Protein AF-A0A6A4ST05-F1 (afdb_monomer_lite)

Sequence (110 aa):
MTLNELFARFDKLASENHCLRIKILGDCYYCVSGLPEPRADHAHCCVEMGVDMIEAISRIHITKATLQYLNGDYEVEPGFGGERNAYLKENSIETFLVLGCSQKRVRARK

Organism: Scophthalmus maximus (NCBI:txid52904)

pLDDT: mean 77.88, std 11.65, range [33.88, 90.25]

Secondary structure (DSSP, 8-state):
--HHHHHHHHHHHHHHTTEEEEEEETTEEEEEES-SS--TTHHHHHHHHHHHHHHHHTT-EEEHHHHHHTTT-EEEEE--HHHH-HHHHHTT--EEEEEEE---------

InterPro domains:
  IPR001054 Adenylyl cyclase class-3/4/guanylyl cyclase [PF00211] (2-64)
  IPR001054 Adenylyl cyclase class-3/4/guanylyl cyclase [PS50125] (1-80)
  IPR029787 Nucleotide cyclase [G3DSA:3.30.70.1230] (1-59)
  IPR029787 Nucleotide cyclase [G3DSA:3.30.70.1230] (60-109)
  IPR029787 Nucleotide cyclase [SSF55073] (2-98)

Radius of gyration: 16.6 Å; chains: 1; bounding box: 38×21×50 Å

Structure (mmCIF, N/CA/C/O backbone):
data_AF-A0A6A4ST05-F1
#
_entry.id   AF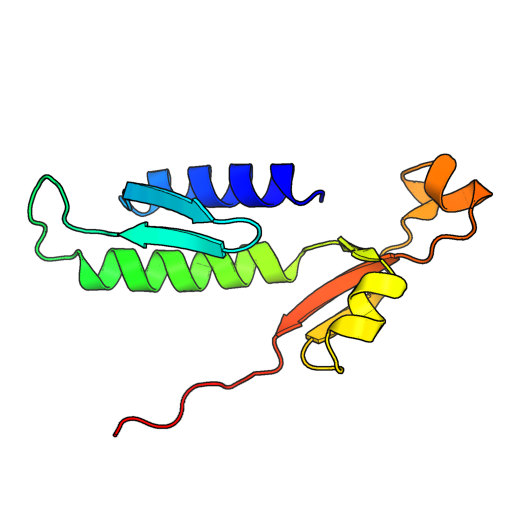-A0A6A4ST05-F1
#
loop_
_atom_site.group_PDB
_atom_site.id
_atom_site.type_symbol
_atom_site.label_atom_id
_atom_site.label_alt_id
_atom_site.label_comp_id
_atom_site.label_asym_id
_atom_site.label_entity_id
_atom_site.label_seq_id
_atom_site.pdbx_PDB_ins_code
_atom_site.Cartn_x
_atom_site.Cartn_y
_atom_site.Cartn_z
_atom_site.occupancy
_atom_site.B_iso_or_equiv
_atom_site.auth_seq_id
_atom_site.auth_comp_id
_atom_site.auth_asym_id
_atom_site.auth_atom_id
_atom_site.pdbx_PDB_model_num
ATOM 1 N N . MET A 1 1 ? -3.630 -1.268 12.448 1.00 58.94 1 MET A N 1
ATOM 2 C CA . MET A 1 1 ? -2.271 -1.044 11.937 1.00 58.94 1 MET A CA 1
ATOM 3 C C . MET A 1 1 ? -2.138 0.455 11.738 1.00 58.94 1 MET A C 1
ATOM 5 O O . MET A 1 1 ? -3.053 1.022 11.154 1.00 58.94 1 MET A O 1
ATOM 9 N N . THR A 1 2 ? -1.136 1.113 12.314 1.00 69.62 2 THR A N 1
ATOM 10 C CA . THR A 1 2 ? -0.943 2.570 12.142 1.00 69.62 2 THR A CA 1
ATOM 11 C C . THR A 1 2 ? -0.322 2.882 10.773 1.00 69.62 2 THR A C 1
ATOM 13 O O . THR A 1 2 ? 0.198 1.983 10.115 1.00 69.62 2 THR A O 1
ATOM 16 N N . LEU A 1 3 ? -0.349 4.146 10.330 1.00 71.56 3 LEU A N 1
ATOM 17 C CA . LEU A 1 3 ? 0.268 4.561 9.057 1.00 71.56 3 LEU A CA 1
ATOM 18 C C . LEU A 1 3 ? 1.770 4.216 9.005 1.00 71.56 3 LEU A C 1
ATOM 20 O O . LEU A 1 3 ? 2.273 3.776 7.975 1.00 71.56 3 LEU A O 1
ATOM 24 N N . ASN A 1 4 ? 2.468 4.330 10.139 1.00 76.75 4 ASN A N 1
ATOM 25 C CA . ASN A 1 4 ? 3.873 3.934 10.252 1.00 76.75 4 ASN A CA 1
ATOM 26 C C . ASN A 1 4 ? 4.081 2.432 10.030 1.00 76.75 4 ASN A C 1
ATOM 28 O O . ASN A 1 4 ? 5.025 2.034 9.355 1.00 76.75 4 ASN A O 1
ATOM 32 N N . GLU A 1 5 ? 3.202 1.592 10.578 1.00 80.38 5 GLU A N 1
ATOM 33 C CA . GLU A 1 5 ? 3.271 0.142 10.370 1.00 80.38 5 GLU A CA 1
ATOM 34 C C . GLU A 1 5 ? 2.960 -0.233 8.915 1.00 80.38 5 GLU A C 1
ATOM 36 O O . GLU A 1 5 ? 3.563 -1.163 8.381 1.00 80.38 5 GLU A O 1
ATOM 41 N N . LEU A 1 6 ? 2.069 0.513 8.251 1.00 81.75 6 LEU A N 1
ATOM 42 C CA . LEU A 1 6 ? 1.791 0.335 6.827 1.00 81.75 6 LEU A CA 1
ATOM 43 C C . LEU A 1 6 ? 3.020 0.663 5.974 1.00 81.75 6 LEU A C 1
ATOM 45 O O . LEU A 1 6 ? 3.399 -0.141 5.126 1.00 81.75 6 LEU A O 1
ATOM 49 N N . PHE A 1 7 ? 3.674 1.800 6.225 1.00 84.00 7 PHE A N 1
ATOM 50 C CA . PHE A 1 7 ? 4.898 2.158 5.508 1.00 84.00 7 PHE A CA 1
ATOM 51 C C . PHE A 1 7 ? 6.031 1.167 5.770 1.00 84.00 7 PHE A C 1
ATOM 53 O O . PHE A 1 7 ? 6.711 0.776 4.827 1.00 84.00 7 PHE A O 1
ATOM 60 N N . ALA A 1 8 ? 6.184 0.682 7.005 1.00 85.81 8 ALA A N 1
ATOM 61 C CA . ALA A 1 8 ? 7.146 -0.374 7.311 1.00 85.81 8 ALA A CA 1
ATOM 62 C C . ALA A 1 8 ? 6.838 -1.676 6.546 1.00 85.81 8 ALA A C 1
ATOM 64 O O . ALA A 1 8 ? 7.749 -2.364 6.083 1.00 85.81 8 ALA A O 1
ATOM 65 N N . ARG A 1 9 ? 5.553 -2.010 6.367 1.00 86.25 9 ARG A N 1
ATOM 66 C CA . ARG A 1 9 ? 5.134 -3.172 5.574 1.00 86.25 9 ARG A CA 1
ATOM 67 C C . ARG A 1 9 ? 5.403 -2.972 4.083 1.00 86.25 9 ARG A C 1
ATOM 69 O O . ARG A 1 9 ? 5.903 -3.893 3.448 1.00 86.25 9 ARG A O 1
ATOM 76 N N . PHE A 1 10 ? 5.138 -1.785 3.540 1.00 88.00 10 PHE A N 1
ATOM 77 C CA . PHE A 1 10 ? 5.492 -1.451 2.158 1.00 88.00 10 PHE A CA 1
ATOM 78 C C . PHE A 1 10 ? 7.000 -1.468 1.927 1.00 88.00 10 PHE A C 1
ATOM 80 O O . PHE A 1 10 ? 7.434 -1.958 0.895 1.00 88.00 10 PHE A O 1
ATOM 87 N N . ASP A 1 1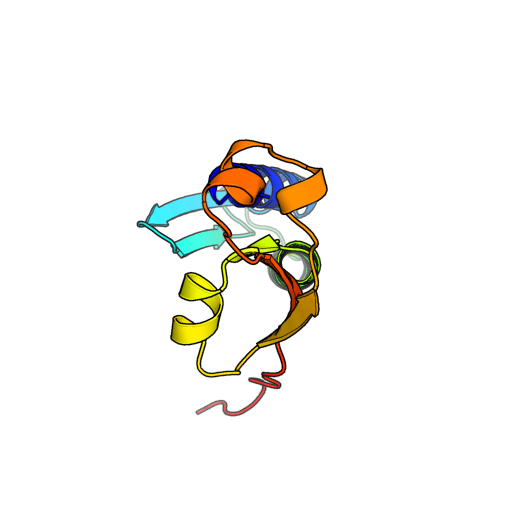1 ? 7.809 -1.023 2.888 1.00 88.88 11 ASP A N 1
ATOM 88 C CA . ASP A 1 11 ? 9.269 -1.122 2.792 1.00 88.88 11 ASP A CA 1
ATOM 89 C C . ASP A 1 11 ? 9.741 -2.578 2.700 1.00 88.88 11 ASP A C 1
ATOM 91 O O . ASP A 1 11 ? 10.637 -2.891 1.915 1.00 88.88 11 ASP A O 1
ATOM 95 N N . LYS A 1 12 ? 9.110 -3.481 3.461 1.00 90.25 12 LYS A N 1
ATOM 96 C CA . LYS A 1 12 ? 9.387 -4.919 3.377 1.00 90.25 12 LYS A CA 1
ATOM 97 C C . LYS A 1 12 ? 9.010 -5.481 2.004 1.00 90.25 12 LYS A C 1
ATOM 99 O O . LYS A 1 12 ? 9.838 -6.142 1.386 1.00 90.25 12 LYS A O 1
ATOM 104 N N . LEU A 1 13 ? 7.815 -5.154 1.507 1.00 89.44 13 LEU A N 1
ATOM 105 C CA . LEU A 1 13 ? 7.350 -5.570 0.178 1.00 89.44 13 LEU A CA 1
ATOM 106 C C . LEU A 1 13 ? 8.235 -5.016 -0.942 1.00 89.44 13 LEU A C 1
ATOM 108 O O . LEU A 1 13 ? 8.534 -5.725 -1.896 1.00 89.44 13 LEU A O 1
ATOM 112 N N . ALA A 1 14 ? 8.706 -3.774 -0.815 1.00 89.06 14 ALA A N 1
ATOM 113 C CA . ALA A 1 14 ? 9.615 -3.166 -1.776 1.00 89.06 14 ALA A CA 1
ATOM 114 C C . ALA A 1 14 ? 10.950 -3.924 -1.819 1.00 89.06 14 ALA A C 1
ATOM 116 O O . ALA A 1 14 ? 11.470 -4.198 -2.898 1.00 89.06 14 ALA A O 1
ATOM 117 N N . SER A 1 15 ? 11.469 -4.333 -0.656 1.00 87.56 15 SER A N 1
ATOM 118 C CA . SER A 1 15 ? 12.666 -5.172 -0.578 1.00 87.56 15 SER A CA 1
ATOM 119 C C . SER A 1 15 ? 12.461 -6.561 -1.194 1.00 87.56 15 SER A C 1
ATOM 121 O O . SER A 1 15 ? 13.384 -7.074 -1.824 1.00 87.56 15 SER A O 1
ATOM 123 N N . GLU A 1 16 ? 11.289 -7.172 -1.009 1.00 89.50 16 GLU A N 1
ATOM 124 C CA . GLU A 1 16 ? 10.954 -8.501 -1.544 1.00 89.50 16 GLU A CA 1
ATOM 125 C C . GLU A 1 16 ? 10.759 -8.461 -3.070 1.00 89.50 16 GLU A C 1
ATOM 127 O O . GLU A 1 16 ? 11.301 -9.299 -3.784 1.00 89.50 16 GLU A O 1
ATOM 132 N N . ASN A 1 17 ? 10.092 -7.424 -3.581 1.00 85.44 17 ASN A N 1
ATOM 133 C CA . ASN A 1 17 ? 9.824 -7.214 -5.007 1.00 85.44 17 ASN A CA 1
ATOM 134 C C . ASN A 1 17 ? 10.939 -6.463 -5.751 1.00 85.44 17 ASN A C 1
ATOM 136 O O . ASN A 1 17 ? 10.729 -5.986 -6.865 1.00 85.44 17 ASN A O 1
ATOM 140 N N . HIS A 1 18 ? 12.124 -6.310 -5.153 1.00 84.56 18 HIS A N 1
ATOM 141 C CA . HIS A 1 18 ? 13.261 -5.600 -5.754 1.00 84.56 18 HIS A CA 1
ATOM 142 C C . HIS A 1 18 ? 12.922 -4.189 -6.275 1.00 84.56 18 HIS A C 1
ATOM 144 O O . HIS A 1 18 ? 13.415 -3.747 -7.318 1.00 84.56 18 HIS A O 1
ATOM 150 N N . CYS A 1 19 ? 12.065 -3.480 -5.548 1.00 85.38 19 CYS A N 1
ATOM 151 C CA . CYS A 1 19 ? 11.687 -2.106 -5.828 1.00 85.38 19 CYS A CA 1
ATOM 152 C C . CYS A 1 19 ? 12.440 -1.159 -4.888 1.00 85.38 19 CYS A C 1
ATOM 154 O O . CYS A 1 19 ? 12.476 -1.332 -3.671 1.00 85.38 19 CYS A O 1
ATOM 156 N N . LEU A 1 20 ? 13.032 -0.112 -5.452 1.00 84.44 20 LEU A N 1
ATOM 157 C CA . LEU A 1 20 ? 13.666 0.955 -4.701 1.00 84.44 20 LEU A CA 1
ATOM 158 C C . LEU A 1 20 ? 12.604 1.966 -4.266 1.00 84.44 20 LEU A C 1
ATOM 160 O O . LEU A 1 20 ? 11.901 2.549 -5.095 1.00 84.44 20 LEU A O 1
ATOM 164 N N . ARG A 1 21 ? 12.514 2.233 -2.966 1.00 83.62 21 ARG A N 1
ATOM 165 C CA . ARG A 1 21 ? 11.722 3.357 -2.462 1.00 83.62 21 ARG A CA 1
ATOM 166 C C . ARG A 1 21 ? 12.407 4.679 -2.819 1.00 83.62 21 ARG A C 1
ATOM 168 O O . ARG A 1 21 ? 13.554 4.891 -2.435 1.00 83.62 21 ARG A O 1
ATOM 175 N N . ILE A 1 22 ? 11.689 5.588 -3.485 1.00 82.38 22 ILE A N 1
ATOM 176 C CA . ILE A 1 22 ? 12.211 6.920 -3.837 1.00 82.38 22 ILE A CA 1
ATOM 177 C C . ILE A 1 22 ? 12.010 7.901 -2.684 1.00 82.38 22 ILE A C 1
ATOM 179 O O . ILE A 1 22 ? 12.969 8.454 -2.149 1.00 82.38 22 ILE A O 1
ATOM 183 N N . LYS A 1 23 ? 10.751 8.175 -2.329 1.00 72.44 23 LYS A N 1
ATOM 184 C CA . LYS A 1 23 ? 10.401 9.205 -1.347 1.00 72.44 23 LYS A CA 1
ATOM 185 C C . LYS A 1 23 ? 8.983 8.990 -0.834 1.00 72.44 23 LYS A C 1
ATOM 187 O O . LYS A 1 23 ? 8.131 8.491 -1.563 1.00 72.44 23 LYS A O 1
ATOM 192 N N . ILE A 1 24 ? 8.744 9.404 0.406 1.00 72.06 24 ILE A N 1
ATOM 193 C CA . ILE A 1 24 ? 7.404 9.514 0.982 1.00 72.06 24 ILE A CA 1
ATOM 194 C C . ILE A 1 24 ? 7.046 11.004 0.993 1.00 72.06 24 ILE A C 1
ATOM 196 O O . ILE A 1 24 ? 7.801 11.817 1.532 1.00 72.06 24 ILE A O 1
ATOM 200 N N . LEU A 1 25 ? 5.937 11.374 0.352 1.00 74.06 25 LEU A N 1
ATOM 201 C CA . LEU A 1 25 ? 5.379 12.730 0.384 1.00 74.06 25 LEU A CA 1
ATOM 202 C C . LEU A 1 25 ? 4.049 12.670 1.127 1.00 74.06 25 LEU A C 1
ATOM 204 O O . LEU A 1 25 ? 3.025 12.358 0.529 1.00 74.06 25 LEU A O 1
ATOM 208 N N . GLY A 1 26 ? 4.082 12.944 2.432 1.00 75.81 26 GLY A N 1
ATOM 209 C CA . GLY A 1 26 ? 2.896 12.855 3.281 1.00 75.81 26 GLY A CA 1
ATOM 210 C C . GLY A 1 26 ? 2.344 11.430 3.325 1.00 75.81 26 GLY A C 1
ATOM 211 O O . GLY A 1 26 ? 2.969 10.536 3.888 1.00 75.81 26 GLY A O 1
ATOM 212 N N . ASP A 1 27 ? 1.176 11.242 2.725 1.00 72.31 27 ASP A N 1
ATOM 213 C CA . ASP A 1 27 ? 0.455 9.977 2.590 1.00 72.31 27 ASP A CA 1
ATOM 214 C C . ASP A 1 27 ? 0.840 9.173 1.332 1.00 72.31 27 ASP A C 1
ATOM 216 O O . ASP A 1 27 ? 0.502 7.994 1.226 1.00 72.31 27 ASP A O 1
ATOM 220 N N . CYS A 1 28 ? 1.584 9.767 0.395 1.00 77.31 28 CYS A N 1
ATOM 221 C CA . CYS A 1 28 ? 1.978 9.120 -0.854 1.00 77.31 28 CYS A CA 1
ATOM 222 C C . CYS A 1 28 ? 3.300 8.341 -0.719 1.00 77.31 28 CYS A C 1
ATOM 224 O O . CYS A 1 28 ? 4.338 8.915 -0.371 1.00 77.31 28 CYS A O 1
ATOM 226 N N . TYR A 1 29 ? 3.280 7.051 -1.075 1.00 83.75 29 TYR A N 1
ATOM 227 C CA . TYR A 1 29 ? 4.450 6.163 -1.124 1.00 83.75 29 TYR A CA 1
ATOM 228 C C . TYR A 1 29 ? 4.891 5.905 -2.572 1.00 83.75 29 TYR A C 1
ATOM 230 O O . TYR A 1 29 ? 4.110 5.384 -3.367 1.00 83.75 29 TYR A O 1
ATOM 238 N N . TYR A 1 30 ? 6.145 6.229 -2.910 1.00 86.25 30 TYR A N 1
ATOM 239 C CA . TYR A 1 30 ? 6.701 6.017 -4.253 1.00 86.25 30 TYR A CA 1
ATOM 240 C C . TYR A 1 30 ? 7.802 4.951 -4.259 1.00 86.25 30 TYR A C 1
ATOM 242 O O . TYR A 1 30 ? 8.795 5.067 -3.531 1.00 86.25 30 TYR A O 1
ATOM 250 N N . CYS A 1 31 ? 7.668 3.964 -5.147 1.00 86.88 31 CYS A N 1
ATOM 251 C CA . CYS A 1 31 ? 8.691 2.962 -5.435 1.00 86.88 31 CYS A CA 1
ATOM 252 C C . CYS A 1 31 ? 8.919 2.813 -6.948 1.00 86.88 31 CYS A C 1
ATOM 254 O O . CYS A 1 31 ? 8.032 3.109 -7.748 1.00 86.88 31 CYS A O 1
ATOM 256 N N . VAL A 1 32 ? 10.125 2.396 -7.335 1.00 88.50 32 VAL A N 1
ATOM 257 C CA . VAL A 1 32 ? 10.514 2.137 -8.729 1.00 88.50 32 VAL A CA 1
ATOM 258 C C . VAL A 1 32 ? 11.329 0.855 -8.830 1.00 88.50 32 VAL A C 1
ATOM 260 O O . VAL A 1 32 ? 12.139 0.570 -7.954 1.00 88.50 32 VAL A O 1
ATOM 263 N N . SER A 1 33 ? 11.155 0.099 -9.911 1.00 87.81 33 SER A N 1
ATOM 264 C CA . SER A 1 33 ? 11.989 -1.066 -10.228 1.00 87.81 33 SER A CA 1
ATOM 265 C C . SER A 1 33 ? 12.895 -0.779 -11.430 1.00 87.81 33 SER A C 1
ATOM 267 O O . SER A 1 33 ? 12.553 0.035 -12.288 1.00 87.81 33 SER A O 1
ATOM 269 N N . GLY A 1 34 ? 14.052 -1.443 -11.492 1.00 83.25 34 GLY A N 1
ATOM 270 C CA . GLY A 1 34 ? 15.031 -1.291 -12.578 1.00 83.25 34 GLY A CA 1
ATOM 271 C C . GLY A 1 34 ? 16.012 -0.122 -12.419 1.00 83.25 34 GLY A C 1
ATOM 272 O O . GLY A 1 34 ? 16.622 0.293 -13.401 1.00 83.25 34 GLY A O 1
ATOM 273 N N . LEU A 1 35 ? 16.155 0.420 -11.203 1.00 79.75 35 LEU A N 1
ATOM 274 C CA . LEU A 1 35 ? 17.165 1.422 -10.852 1.00 79.75 35 LEU A CA 1
ATOM 275 C C . LEU A 1 35 ? 17.838 1.061 -9.516 1.00 79.75 35 LEU A C 1
ATOM 277 O O . LEU A 1 35 ? 17.147 0.598 -8.606 1.00 79.75 35 LEU A O 1
ATOM 281 N N . PRO A 1 36 ? 19.154 1.304 -9.351 1.00 73.25 36 PRO A N 1
ATOM 282 C CA . PRO A 1 36 ? 20.085 1.893 -10.323 1.00 73.25 36 PRO A CA 1
ATOM 283 C C . PRO A 1 36 ? 20.537 0.918 -11.424 1.00 73.25 36 PRO A C 1
ATOM 285 O O . PRO A 1 36 ? 21.009 1.371 -12.463 1.00 73.25 36 PRO A O 1
ATOM 288 N N . GLU A 1 37 ? 20.375 -0.393 -11.219 1.00 80.12 37 GLU A N 1
ATOM 289 C CA . GLU A 1 37 ? 20.704 -1.401 -12.229 1.00 80.12 37 GLU A CA 1
ATOM 290 C C . GLU A 1 37 ? 19.484 -1.757 -13.093 1.00 80.12 37 GLU A C 1
ATOM 292 O O . GLU A 1 37 ? 18.433 -2.119 -12.547 1.00 80.12 37 GLU A O 1
ATOM 297 N N . PRO A 1 38 ? 19.609 -1.688 -14.431 1.00 80.75 38 PRO A N 1
ATOM 298 C CA . PRO A 1 38 ? 18.528 -2.037 -15.337 1.00 80.75 38 PRO A CA 1
ATOM 299 C C . PRO A 1 38 ? 18.229 -3.534 -15.248 1.00 80.75 38 PRO A C 1
ATOM 301 O O . PRO A 1 38 ? 19.127 -4.372 -15.321 1.00 80.75 38 PRO A O 1
ATOM 304 N N . ARG A 1 39 ? 16.945 -3.874 -15.130 1.00 83.00 39 ARG A N 1
ATOM 305 C CA . ARG A 1 39 ? 16.480 -5.256 -14.993 1.00 83.00 39 ARG A CA 1
ATOM 306 C C . ARG A 1 39 ? 15.394 -5.563 -16.016 1.00 83.00 39 ARG A C 1
ATOM 308 O O . ARG A 1 39 ? 14.471 -4.774 -16.161 1.00 83.00 39 ARG A O 1
ATOM 315 N N . ALA A 1 40 ? 15.480 -6.682 -16.731 1.00 86.19 40 ALA A N 1
ATOM 316 C CA . ALA A 1 40 ? 14.531 -7.004 -17.808 1.00 86.19 40 ALA A CA 1
ATOM 317 C C . ALA A 1 40 ? 13.100 -7.301 -17.305 1.00 86.19 40 ALA A C 1
ATOM 319 O O . ALA A 1 40 ? 12.129 -7.130 -18.036 1.00 86.19 40 ALA A O 1
ATOM 320 N N . ASP A 1 41 ? 12.970 -7.714 -16.048 1.00 88.31 41 ASP A N 1
ATOM 321 C CA . ASP A 1 41 ? 11.736 -8.008 -15.313 1.00 88.31 41 ASP A CA 1
ATOM 322 C C . ASP A 1 41 ? 11.221 -6.807 -14.493 1.00 88.31 41 ASP A C 1
ATOM 324 O O . ASP A 1 41 ? 10.266 -6.960 -13.732 1.00 88.31 41 ASP A O 1
ATOM 328 N N . HIS A 1 42 ? 11.774 -5.595 -14.680 1.00 87.06 42 HIS A N 1
ATOM 329 C CA . HIS A 1 42 ? 11.374 -4.394 -13.925 1.00 87.06 42 HIS A CA 1
ATOM 330 C C . HIS A 1 42 ? 9.852 -4.159 -13.940 1.00 87.06 42 HIS A C 1
ATOM 332 O O . HIS A 1 42 ? 9.261 -3.708 -12.961 1.00 87.06 42 HIS A O 1
ATOM 338 N N . ALA A 1 43 ? 9.194 -4.469 -15.062 1.00 87.38 43 ALA A N 1
ATOM 339 C CA . ALA A 1 43 ? 7.759 -4.285 -15.226 1.00 87.38 43 ALA A CA 1
ATOM 340 C C . ALA A 1 43 ? 6.973 -5.294 -14.382 1.00 87.38 43 ALA A C 1
ATOM 342 O O 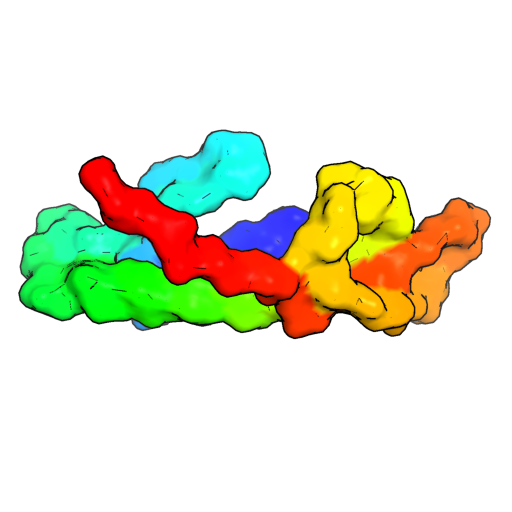. ALA A 1 43 ? 5.968 -4.929 -13.782 1.00 87.38 43 ALA A O 1
ATOM 343 N N . HIS A 1 44 ? 7.456 -6.535 -14.303 1.00 89.12 44 HIS A N 1
ATOM 344 C CA . HIS A 1 44 ? 6.840 -7.586 -13.503 1.00 89.12 44 HIS A CA 1
ATOM 345 C C . HIS A 1 44 ? 6.972 -7.278 -12.010 1.00 89.12 44 HIS A C 1
ATOM 347 O O . HIS A 1 44 ? 5.977 -7.328 -11.295 1.00 89.12 44 HIS A O 1
ATOM 353 N N . CYS A 1 45 ? 8.164 -6.883 -11.555 1.00 87.31 45 CYS A N 1
ATOM 354 C CA . CYS A 1 45 ? 8.409 -6.486 -10.168 1.00 87.31 45 CYS A CA 1
ATOM 355 C C . CYS A 1 45 ? 7.515 -5.317 -9.724 1.00 87.31 45 CYS A C 1
ATOM 357 O O . CYS A 1 45 ? 6.940 -5.358 -8.642 1.00 87.31 45 CYS A O 1
ATOM 359 N N . CYS A 1 46 ? 7.350 -4.291 -10.569 1.00 87.12 46 CYS A N 1
ATOM 360 C CA . CYS A 1 46 ? 6.455 -3.168 -10.273 1.00 87.12 46 CYS A CA 1
ATOM 361 C C . CYS A 1 46 ? 4.982 -3.592 -10.160 1.00 87.12 46 CYS A C 1
ATOM 363 O O . CYS A 1 46 ? 4.254 -3.052 -9.329 1.00 87.12 46 CYS A O 1
ATOM 365 N N . VAL A 1 47 ? 4.527 -4.515 -11.014 1.00 88.75 47 VAL A N 1
ATOM 366 C CA . VAL A 1 47 ? 3.137 -4.993 -10.993 1.00 88.75 47 VAL A CA 1
ATOM 367 C C . VAL A 1 47 ? 2.880 -5.864 -9.764 1.00 88.75 47 VAL A C 1
ATOM 369 O O . VAL A 1 47 ? 1.901 -5.610 -9.069 1.00 88.75 47 VAL A O 1
ATOM 372 N N . GLU A 1 48 ? 3.769 -6.814 -9.460 1.00 89.38 48 GLU A N 1
ATOM 373 C CA . GLU A 1 48 ? 3.699 -7.647 -8.245 1.00 89.38 48 GLU A CA 1
ATOM 374 C C . GLU A 1 48 ? 3.698 -6.783 -6.984 1.00 89.38 48 GLU A C 1
ATOM 376 O O . GLU A 1 48 ? 2.795 -6.896 -6.160 1.00 89.38 48 GLU A O 1
ATOM 381 N N . MET A 1 49 ? 4.603 -5.800 -6.903 1.00 88.00 49 MET A N 1
ATOM 382 C CA . MET A 1 49 ? 4.619 -4.825 -5.810 1.00 88.00 49 MET A CA 1
ATOM 383 C C . MET A 1 49 ? 3.266 -4.115 -5.651 1.00 88.00 49 MET A C 1
ATOM 385 O O . MET A 1 49 ? 2.778 -3.946 -4.536 1.00 88.00 49 MET A O 1
ATOM 389 N N . GLY A 1 50 ? 2.632 -3.705 -6.752 1.00 87.12 50 GLY A N 1
ATOM 390 C CA . GLY A 1 50 ? 1.310 -3.081 -6.715 1.00 87.12 50 GLY A CA 1
ATOM 391 C C . GLY A 1 50 ? 0.218 -4.017 -6.186 1.00 87.12 50 GLY A C 1
ATOM 392 O O . GLY A 1 50 ? -0.621 -3.587 -5.393 1.00 87.12 50 GLY A O 1
ATOM 393 N N . VAL A 1 51 ? 0.237 -5.289 -6.591 1.00 85.88 51 VAL A N 1
ATOM 394 C CA . VAL A 1 51 ? -0.707 -6.313 -6.115 1.00 85.88 51 VAL A CA 1
ATOM 395 C C . VAL A 1 51 ? -0.515 -6.569 -4.619 1.00 85.88 51 VAL A C 1
ATOM 397 O O . VAL A 1 51 ? -1.486 -6.501 -3.861 1.00 85.88 51 VAL A O 1
ATOM 400 N N . ASP A 1 52 ? 0.726 -6.745 -4.175 1.00 87.69 52 ASP A N 1
ATOM 401 C CA . ASP A 1 52 ? 1.064 -6.955 -2.767 1.00 87.69 52 ASP A CA 1
ATOM 402 C C . ASP A 1 52 ? 0.692 -5.751 -1.894 1.00 87.69 52 ASP A C 1
ATOM 404 O O . ASP A 1 52 ? 0.209 -5.907 -0.769 1.00 87.69 52 ASP A O 1
ATOM 408 N N . MET A 1 53 ? 0.877 -4.527 -2.402 1.00 85.44 53 MET A N 1
ATOM 409 C CA . MET A 1 53 ? 0.437 -3.312 -1.714 1.00 85.44 53 MET A CA 1
ATOM 410 C C . MET A 1 53 ? -1.084 -3.290 -1.545 1.00 85.44 53 MET A C 1
ATOM 412 O O . MET A 1 53 ? -1.563 -2.946 -0.463 1.00 85.44 53 MET A O 1
ATOM 416 N N . ILE A 1 54 ? -1.849 -3.679 -2.570 1.00 83.50 54 ILE A N 1
ATOM 417 C CA . ILE A 1 54 ? -3.314 -3.773 -2.488 1.00 83.50 54 ILE A CA 1
ATOM 418 C C . ILE A 1 54 ? -3.720 -4.816 -1.442 1.00 83.50 54 ILE A C 1
ATOM 420 O O . ILE A 1 54 ? -4.574 -4.529 -0.598 1.00 83.50 54 ILE A O 1
ATOM 424 N N . GLU A 1 55 ? -3.081 -5.989 -1.427 1.00 82.94 55 GLU A N 1
ATOM 425 C CA . GLU A 1 55 ? -3.368 -7.009 -0.416 1.00 82.94 55 GLU A CA 1
ATOM 426 C C . GLU A 1 55 ? -2.988 -6.527 0.995 1.00 82.94 55 GLU A C 1
ATOM 428 O O . GLU A 1 55 ? -3.739 -6.712 1.956 1.00 82.94 55 GLU A O 1
ATOM 433 N N . ALA A 1 56 ? -1.862 -5.833 1.150 1.00 81.81 56 ALA A N 1
ATOM 434 C CA . ALA A 1 56 ? -1.465 -5.263 2.431 1.00 81.81 56 ALA A CA 1
ATOM 435 C C . ALA A 1 56 ? -2.445 -4.183 2.926 1.00 81.81 56 ALA A C 1
ATOM 437 O O . ALA A 1 56 ? -2.716 -4.124 4.131 1.00 81.81 56 ALA A O 1
ATOM 438 N N . ILE A 1 57 ? -2.999 -3.374 2.013 1.00 78.69 57 ILE A N 1
ATOM 439 C CA . ILE A 1 57 ? -4.005 -2.340 2.304 1.00 78.69 57 ILE A CA 1
ATOM 440 C C . ILE A 1 57 ? -5.358 -2.948 2.678 1.00 78.69 57 ILE A C 1
ATOM 442 O O . ILE A 1 57 ? -6.031 -2.435 3.573 1.00 78.69 57 ILE A O 1
ATOM 446 N N . SER A 1 58 ? -5.724 -4.077 2.069 1.00 72.75 58 SER A N 1
ATOM 447 C CA . SER A 1 58 ? -6.970 -4.817 2.334 1.00 72.75 58 SER A CA 1
ATOM 448 C C . SER A 1 58 ? -7.097 -5.395 3.750 1.00 72.75 58 SER A C 1
ATOM 450 O O . SER A 1 58 ? -7.980 -6.198 4.011 1.00 72.75 58 SER A O 1
ATOM 452 N N . ARG A 1 59 ? -6.182 -5.061 4.667 1.00 70.88 59 ARG A N 1
ATOM 453 C CA . ARG A 1 59 ? -6.227 -5.481 6.076 1.00 70.88 59 ARG A CA 1
ATOM 454 C C . ARG A 1 59 ? -5.907 -4.330 7.034 1.00 70.88 59 ARG A C 1
ATOM 456 O O . ARG A 1 59 ? -5.433 -4.544 8.156 1.00 70.88 59 ARG A O 1
ATOM 463 N N . ILE A 1 60 ? -6.108 -3.085 6.601 1.00 76.94 60 ILE A N 1
ATOM 464 C CA . ILE A 1 60 ? -5.864 -1.905 7.436 1.00 76.94 60 ILE A CA 1
ATOM 465 C C . ILE A 1 60 ? -7.068 -1.652 8.341 1.00 76.94 60 ILE A C 1
ATOM 467 O O . ILE A 1 60 ? -8.216 -1.701 7.913 1.00 76.94 60 ILE A O 1
ATOM 471 N N . HIS A 1 61 ? -6.781 -1.334 9.606 1.00 76.81 61 HIS A N 1
ATOM 472 C CA . HIS A 1 61 ? -7.794 -0.820 10.522 1.00 76.81 61 HIS A CA 1
ATOM 473 C C . HIS A 1 61 ? -7.886 0.694 10.358 1.00 76.81 61 HIS A C 1
ATOM 475 O O . HIS A 1 61 ? -6.901 1.395 10.593 1.00 76.81 61 HIS A O 1
ATOM 481 N N . ILE A 1 62 ? -9.061 1.186 10.004 1.00 80.06 62 ILE A N 1
ATOM 482 C CA . ILE A 1 62 ? -9.381 2.604 9.900 1.00 80.06 62 ILE A CA 1
ATOM 483 C C . ILE A 1 62 ? -10.354 3.003 11.009 1.00 80.06 62 ILE A C 1
ATOM 485 O O . ILE A 1 62 ? -11.065 2.171 11.568 1.00 80.06 62 ILE A O 1
ATOM 489 N N . THR A 1 63 ? -10.392 4.285 11.358 1.00 83.56 63 THR A N 1
ATOM 490 C CA . THR A 1 63 ? -11.398 4.802 12.300 1.00 83.56 63 THR A CA 1
ATOM 491 C C . THR A 1 63 ? -12.677 5.183 11.559 1.00 83.56 63 THR A C 1
ATOM 493 O O . THR A 1 63 ? -12.650 5.422 10.349 1.00 83.56 63 THR A O 1
ATOM 496 N N . LYS A 1 64 ? -13.792 5.314 12.284 1.00 82.50 64 LYS A N 1
ATOM 497 C CA . LYS A 1 64 ? -15.049 5.856 11.742 1.00 82.50 64 LYS A CA 1
ATOM 498 C C . LYS A 1 64 ? -14.866 7.204 11.039 1.00 82.50 64 LYS A C 1
ATOM 500 O O . LYS A 1 64 ? -15.475 7.432 10.000 1.00 82.50 64 LYS A O 1
ATOM 505 N N . ALA A 1 65 ? -14.012 8.073 11.584 1.00 82.00 65 ALA A N 1
ATOM 506 C CA . ALA A 1 65 ? -13.707 9.369 10.985 1.00 82.00 65 ALA A CA 1
ATOM 507 C C . ALA A 1 65 ? -13.040 9.195 9.615 1.00 82.00 65 ALA A C 1
ATOM 509 O O . ALA A 1 65 ? -13.504 9.761 8.633 1.00 82.00 65 ALA A O 1
ATOM 510 N N . THR A 1 66 ? -12.010 8.349 9.524 1.00 81.81 66 THR A N 1
ATOM 511 C CA . THR A 1 66 ? -11.344 8.035 8.251 1.00 81.81 66 THR A CA 1
ATOM 512 C C . THR A 1 66 ? -12.325 7.444 7.238 1.00 81.81 66 THR A C 1
ATOM 514 O O . THR A 1 66 ? -12.329 7.877 6.094 1.00 81.81 66 THR A O 1
ATOM 517 N N . LEU A 1 67 ? -13.201 6.521 7.655 1.00 81.12 67 LEU A N 1
ATOM 518 C CA . LEU A 1 67 ? -14.213 5.920 6.779 1.00 81.12 67 LEU A CA 1
ATOM 519 C C . LEU A 1 67 ? -15.154 6.964 6.156 1.00 81.12 67 LEU A C 1
ATOM 521 O O . LEU A 1 67 ? -15.474 6.859 4.975 1.00 81.12 67 LEU A O 1
ATOM 525 N N . GLN A 1 68 ? -15.553 7.993 6.912 1.00 82.19 68 GLN A N 1
ATOM 526 C CA . GLN A 1 68 ? -16.389 9.079 6.382 1.00 82.19 68 GLN A CA 1
ATOM 527 C C . GLN A 1 68 ? -15.693 9.874 5.267 1.00 82.19 68 GLN A C 1
ATOM 529 O O . GLN A 1 68 ? -16.367 10.327 4.347 1.00 82.19 68 GLN A O 1
ATOM 534 N N . TYR A 1 69 ? -14.362 10.004 5.310 1.00 79.25 69 TYR A N 1
ATOM 535 C CA . TYR A 1 69 ? -13.576 10.668 4.260 1.00 79.25 69 TYR A CA 1
ATOM 536 C C . TYR A 1 69 ? -13.296 9.782 3.036 1.00 79.25 69 TYR A C 1
ATOM 538 O O . TYR A 1 69 ? -12.851 10.290 2.011 1.00 79.25 69 TYR A O 1
ATOM 546 N N . LEU A 1 70 ? -13.533 8.469 3.123 1.00 75.94 70 LEU A N 1
ATOM 547 C CA . LEU A 1 70 ? -13.263 7.514 2.041 1.00 75.94 70 LEU A CA 1
ATOM 548 C C . LEU A 1 70 ? -14.427 7.370 1.042 1.00 75.94 70 LEU A C 1
ATOM 550 O O . LEU A 1 70 ? -14.365 6.512 0.166 1.00 75.94 70 LEU A O 1
ATOM 554 N N . ASN A 1 71 ? -15.494 8.170 1.176 1.00 74.56 71 ASN A N 1
ATOM 555 C CA . ASN A 1 71 ? -16.635 8.254 0.249 1.00 74.56 71 ASN A CA 1
ATOM 556 C C . ASN A 1 71 ? -17.285 6.909 -0.157 1.00 74.56 71 ASN A C 1
ATOM 558 O O . ASN A 1 71 ? -17.963 6.834 -1.179 1.00 74.56 71 ASN A O 1
ATOM 562 N N . GLY A 1 72 ? -17.119 5.851 0.643 1.00 72.00 72 GLY A N 1
ATOM 563 C CA . GLY A 1 72 ? -17.658 4.521 0.343 1.00 72.00 72 GLY A CA 1
ATOM 564 C C . GLY A 1 72 ? -16.905 3.744 -0.744 1.00 72.00 72 GLY A C 1
ATOM 565 O O . GLY A 1 72 ? -17.416 2.737 -1.219 1.00 72.00 72 GLY A O 1
ATOM 566 N N . ASP A 1 73 ? -15.693 4.163 -1.124 1.00 77.44 73 ASP A N 1
ATOM 567 C CA . ASP A 1 73 ? -14.866 3.456 -2.120 1.00 77.44 73 ASP A CA 1
ATOM 568 C C . ASP A 1 73 ? -14.316 2.102 -1.617 1.00 77.44 73 ASP A C 1
ATOM 570 O O . ASP A 1 73 ? -13.789 1.299 -2.396 1.00 77.44 73 ASP A O 1
ATOM 574 N N . TYR A 1 74 ? -14.430 1.844 -0.313 1.00 77.38 74 TYR A N 1
ATOM 575 C CA . TYR A 1 74 ? -13.835 0.698 0.365 1.00 77.38 74 TYR A CA 1
ATOM 576 C C . TYR A 1 74 ? -14.897 -0.119 1.092 1.00 77.38 74 TYR A C 1
ATOM 578 O O . TYR A 1 74 ? -15.724 0.421 1.827 1.00 77.38 74 TYR A O 1
ATOM 586 N N . GLU A 1 75 ? -14.828 -1.434 0.913 1.00 81.19 75 GLU A N 1
ATOM 587 C CA . GLU A 1 75 ? -15.620 -2.391 1.678 1.00 81.19 75 GLU A CA 1
ATOM 588 C C . GLU A 1 75 ? -14.949 -2.603 3.032 1.00 81.19 75 GLU A C 1
ATOM 590 O O . GLU A 1 75 ? -13.731 -2.791 3.103 1.00 81.19 75 GLU A O 1
ATOM 595 N N . VAL A 1 76 ? -15.727 -2.531 4.113 1.00 84.00 76 VAL A N 1
ATOM 596 C CA . VAL A 1 76 ? -15.200 -2.590 5.479 1.00 84.00 76 VAL A CA 1
ATOM 597 C C . VAL A 1 76 ? -16.048 -3.478 6.385 1.00 84.00 76 VAL A C 1
ATOM 599 O O . VAL A 1 76 ? -17.266 -3.547 6.235 1.00 84.00 76 VAL A O 1
ATOM 602 N N . GLU A 1 77 ? -15.407 -4.102 7.368 1.00 87.44 77 GLU A N 1
ATOM 603 C CA . GLU A 1 77 ? -16.041 -4.863 8.447 1.00 87.44 77 GLU A CA 1
ATOM 604 C C . GLU A 1 77 ? -15.724 -4.260 9.829 1.00 87.44 77 GLU A C 1
ATOM 606 O O . GLU A 1 77 ? -14.772 -3.487 9.970 1.00 87.44 77 GLU A O 1
ATOM 611 N N . PRO A 1 78 ? -16.504 -4.559 10.882 1.00 85.94 78 PRO A N 1
ATOM 612 C CA . PRO A 1 78 ? -16.213 -4.081 12.233 1.00 85.94 78 PRO A CA 1
ATOM 613 C C . PRO A 1 78 ? -14.873 -4.629 12.757 1.00 85.94 78 PRO A C 1
ATOM 615 O O . PRO A 1 78 ? -14.690 -5.834 12.884 1.00 85.94 78 PRO A O 1
ATOM 618 N N . GLY A 1 79 ? -13.932 -3.739 13.095 1.00 77.94 79 GLY A N 1
ATOM 619 C CA . GLY A 1 79 ? -12.572 -4.104 13.528 1.00 77.94 79 GLY A CA 1
ATOM 620 C C . GLY A 1 79 ? -12.368 -4.175 15.048 1.00 77.94 79 GLY A C 1
ATOM 621 O O . GLY A 1 79 ? -11.239 -4.359 15.493 1.00 77.94 79 GLY A O 1
ATOM 622 N N . PHE A 1 80 ? -13.426 -3.952 15.840 1.00 79.19 80 PHE A N 1
ATOM 62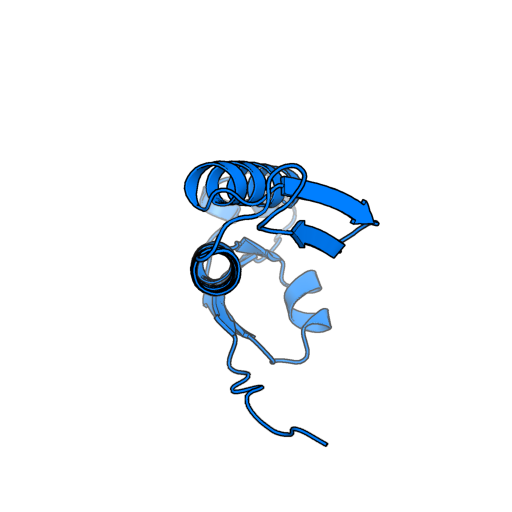3 C CA . PHE A 1 80 ? -13.462 -4.069 17.312 1.00 79.19 80 PHE A CA 1
ATOM 624 C C . PHE A 1 80 ? -12.239 -3.492 18.061 1.00 79.19 80 PHE A C 1
ATOM 626 O O . PHE A 1 80 ? -11.731 -4.065 19.023 1.00 79.19 80 PHE A O 1
ATOM 633 N N . GLY A 1 81 ? -11.760 -2.310 17.662 1.00 70.56 81 GLY A N 1
ATOM 634 C CA . GLY A 1 81 ? -10.539 -1.699 18.199 1.00 70.56 81 GLY A CA 1
ATOM 635 C C . GLY A 1 81 ? -10.559 -1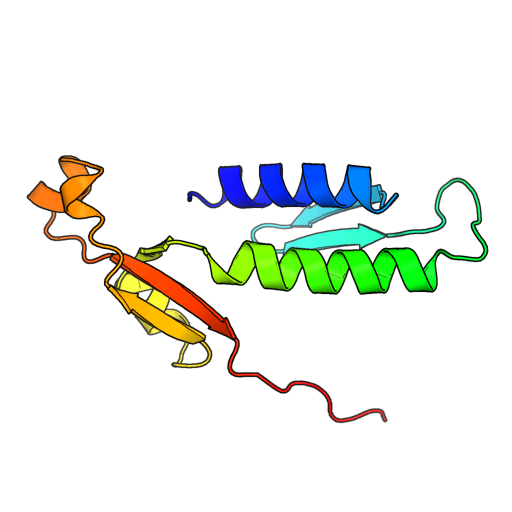.446 19.710 1.00 70.56 81 GLY A C 1
ATOM 636 O O . GLY A 1 81 ? -9.497 -1.419 20.331 1.00 70.56 81 GLY A O 1
ATOM 637 N N . GLY A 1 82 ? -11.744 -1.339 20.320 1.00 70.06 82 GLY A N 1
ATOM 638 C CA . GLY A 1 82 ? -11.914 -1.210 21.770 1.00 70.06 82 GLY A CA 1
ATOM 639 C C . GLY A 1 82 ? -11.472 -2.438 22.579 1.00 70.06 82 GLY A C 1
ATOM 640 O O . GLY A 1 82 ? -11.143 -2.293 23.753 1.00 70.06 82 GLY A O 1
ATOM 641 N N . GLU A 1 83 ? -11.398 -3.628 21.975 1.00 72.50 83 GLU A N 1
ATOM 642 C CA . GLU A 1 83 ? -10.828 -4.815 22.637 1.00 72.50 83 GLU A CA 1
ATOM 643 C C . GLU A 1 83 ? -9.297 -4.784 22.657 1.00 72.50 83 GLU A C 1
ATOM 645 O O . GLU A 1 83 ? -8.658 -5.374 23.525 1.00 72.50 83 GLU A O 1
ATOM 650 N N . ARG A 1 84 ? -8.695 -4.055 21.712 1.00 66.94 84 ARG A N 1
ATOM 651 C CA . ARG A 1 84 ? -7.244 -3.992 21.523 1.00 66.94 84 ARG A CA 1
ATOM 652 C C . ARG A 1 84 ? -6.583 -2.821 22.240 1.00 66.94 84 ARG A C 1
ATOM 654 O O . ARG A 1 84 ? -5.371 -2.847 22.439 1.00 66.94 84 ARG A O 1
ATOM 661 N N . ASN A 1 85 ? -7.330 -1.762 22.550 1.00 70.12 85 ASN A N 1
ATOM 662 C CA . ASN A 1 85 ? -6.774 -0.572 23.182 1.00 70.12 85 ASN A CA 1
ATOM 663 C C . ASN A 1 85 ? -7.811 0.127 24.074 1.00 70.12 85 ASN A C 1
ATOM 665 O O . ASN A 1 85 ? -8.852 0.580 23.594 1.00 70.12 85 ASN A O 1
ATOM 669 N N . ALA A 1 86 ? -7.482 0.266 25.361 1.00 77.12 86 ALA A N 1
ATOM 670 C CA . ALA A 1 86 ? -8.315 0.948 26.351 1.00 77.12 86 ALA A CA 1
ATOM 671 C C . ALA A 1 86 ? -8.638 2.399 25.954 1.00 77.12 86 ALA A C 1
ATOM 673 O O . ALA A 1 86 ? -9.764 2.840 26.152 1.00 77.12 86 ALA A O 1
ATOM 674 N N . TYR A 1 87 ? -7.713 3.099 25.288 1.00 78.19 87 TYR A N 1
ATOM 675 C CA . TYR A 1 87 ? -7.935 4.457 24.787 1.00 78.19 87 TYR A CA 1
ATOM 676 C C . TYR A 1 87 ? -9.074 4.519 23.760 1.00 78.19 87 TYR A C 1
ATOM 678 O O . TYR A 1 87 ? -9.907 5.423 23.805 1.00 78.19 87 TYR A O 1
ATOM 686 N N . LEU A 1 88 ? -9.138 3.545 22.842 1.00 74.88 88 LEU A N 1
ATOM 687 C CA . LEU A 1 88 ? -10.207 3.465 21.839 1.00 74.88 88 LEU A CA 1
ATOM 688 C C . LEU A 1 88 ? -11.553 3.137 22.495 1.00 74.88 88 LEU A C 1
ATOM 690 O O . LEU A 1 88 ? -12.584 3.649 22.066 1.00 74.88 88 LEU A O 1
ATOM 694 N N . LYS A 1 89 ? -11.532 2.320 23.556 1.00 75.19 89 LYS A N 1
ATOM 695 C CA . LYS A 1 89 ? -12.715 1.957 24.341 1.00 75.19 89 LYS A CA 1
ATOM 696 C C . LYS A 1 89 ? -13.266 3.140 25.139 1.00 75.19 89 LYS A C 1
ATOM 698 O O . LYS A 1 89 ? -14.460 3.403 25.070 1.00 75.19 89 LYS A O 1
ATOM 703 N N . GLU A 1 90 ? -12.410 3.865 25.854 1.00 80.50 90 GLU A N 1
ATOM 704 C CA . GLU A 1 90 ? -12.803 5.022 26.671 1.00 80.50 90 GLU A CA 1
ATOM 705 C C . GLU A 1 90 ? -13.320 6.185 25.822 1.00 80.50 90 GLU A C 1
ATOM 707 O O . GLU A 1 90 ? -14.296 6.831 26.190 1.00 80.50 90 GLU A O 1
ATOM 712 N N . ASN A 1 91 ? -12.728 6.410 24.647 1.00 80.50 91 ASN A N 1
ATOM 713 C CA . ASN A 1 91 ? -13.152 7.476 23.736 1.00 80.50 91 ASN A CA 1
ATOM 714 C C . ASN A 1 91 ? -14.273 7.047 22.769 1.00 80.50 91 ASN A C 1
ATOM 716 O O . ASN A 1 91 ? -14.619 7.810 21.870 1.00 80.50 91 ASN A O 1
ATOM 720 N N . SER A 1 92 ? -14.844 5.842 22.928 1.00 76.75 92 SER A N 1
ATOM 721 C CA . SER A 1 92 ? -15.892 5.295 22.044 1.00 76.75 92 SER A CA 1
ATOM 722 C C . SER A 1 92 ? -15.526 5.364 20.550 1.00 76.75 92 SER A C 1
ATOM 724 O O . SER A 1 92 ? -16.368 5.625 19.690 1.00 76.75 92 SER A O 1
ATOM 726 N N . ILE A 1 93 ? -14.245 5.156 20.230 1.00 78.75 93 ILE A N 1
ATOM 727 C CA . ILE A 1 93 ? -13.733 5.240 18.862 1.00 78.75 93 ILE A CA 1
ATOM 728 C C . ILE A 1 93 ? -14.006 3.910 18.161 1.00 78.75 93 ILE A C 1
ATOM 730 O O . ILE A 1 93 ? -13.291 2.923 18.342 1.00 78.75 93 ILE A O 1
ATOM 734 N N . GLU A 1 94 ? -15.043 3.899 17.327 1.00 81.19 94 GLU A N 1
ATOM 735 C CA . GLU A 1 94 ? -15.333 2.788 16.423 1.00 81.19 94 GLU A CA 1
ATOM 736 C C . GLU A 1 94 ? -14.235 2.664 15.353 1.00 81.19 94 GLU A C 1
ATOM 738 O O . GLU A 1 94 ? -13.862 3.638 14.683 1.00 81.19 94 GLU A O 1
ATOM 743 N N . THR A 1 95 ? -13.735 1.444 15.167 1.00 84.19 95 THR A N 1
ATOM 744 C CA . THR A 1 95 ? -12.745 1.109 14.139 1.00 84.19 95 THR A CA 1
ATOM 745 C C . THR A 1 95 ? -13.282 0.035 13.207 1.00 84.19 95 THR A C 1
ATOM 747 O O . THR A 1 95 ? -13.948 -0.898 13.656 1.00 84.19 95 THR A O 1
ATOM 750 N N . PHE A 1 96 ? -12.893 0.106 11.944 1.00 85.31 96 PHE A N 1
ATOM 751 C CA . PHE A 1 96 ? -13.296 -0.804 10.882 1.00 85.31 96 PHE A CA 1
ATOM 752 C C . PHE A 1 96 ? -12.058 -1.421 10.233 1.00 85.31 96 PHE A C 1
ATOM 754 O O . PHE A 1 96 ? -11.032 -0.752 10.127 1.00 85.31 96 PHE A O 1
ATOM 761 N N . LEU A 1 97 ? -12.133 -2.678 9.814 1.00 83.56 97 LEU A N 1
ATOM 762 C CA . LEU A 1 97 ? -11.133 -3.308 8.965 1.00 83.56 97 LEU A CA 1
ATOM 763 C C . LEU A 1 97 ? -11.563 -3.129 7.511 1.00 83.56 97 LEU A C 1
ATOM 765 O O . LEU A 1 97 ? -12.671 -3.503 7.147 1.00 83.56 97 LEU A O 1
ATOM 769 N N . VAL A 1 98 ? -10.704 -2.550 6.681 1.00 83.19 98 VAL A N 1
ATOM 770 C CA . VAL A 1 98 ? -10.918 -2.539 5.230 1.00 83.19 98 VAL A CA 1
ATOM 771 C C . VAL A 1 98 ? -10.728 -3.958 4.720 1.00 83.19 98 VAL A C 1
ATOM 773 O O . VAL A 1 98 ? -9.711 -4.542 5.052 1.00 83.19 98 VAL A O 1
ATOM 776 N N . LEU A 1 99 ? -11.677 -4.480 3.942 1.00 77.94 99 LEU A N 1
ATOM 777 C CA . LEU A 1 99 ? -11.643 -5.799 3.297 1.00 77.94 99 LEU A CA 1
ATOM 778 C C . LEU A 1 99 ? -11.137 -5.732 1.852 1.00 77.94 99 LEU A C 1
ATOM 780 O O . LEU A 1 99 ? -10.595 -6.699 1.324 1.00 77.94 99 LEU A O 1
ATOM 784 N N . GLY A 1 100 ? -11.311 -4.585 1.197 1.00 68.81 100 GLY A N 1
ATOM 785 C CA . GLY A 1 100 ? -10.908 -4.389 -0.187 1.00 68.81 100 GLY A CA 1
ATOM 786 C C . GLY A 1 100 ? -11.350 -3.035 -0.730 1.00 68.81 100 GLY A C 1
ATOM 787 O O . GLY A 1 100 ? -12.269 -2.399 -0.214 1.00 68.81 100 GLY A O 1
ATOM 788 N N . CYS A 1 101 ? -10.672 -2.580 -1.781 1.00 65.81 101 CYS A N 1
ATOM 789 C CA . CYS A 1 101 ? -11.114 -1.432 -2.564 1.00 65.81 101 CYS A CA 1
ATOM 790 C C . CYS A 1 101 ? -12.118 -1.920 -3.615 1.00 65.81 101 CYS A C 1
ATOM 792 O O . CYS A 1 101 ? -11.802 -2.825 -4.388 1.00 65.81 101 CYS A O 1
ATOM 794 N N . SER A 1 102 ? -13.307 -1.316 -3.681 1.00 59.34 102 SER A N 1
ATOM 795 C CA . SER A 1 102 ? -14.322 -1.681 -4.685 1.00 59.34 102 SER A CA 1
ATOM 796 C C . SER A 1 102 ? -13.970 -1.131 -6.081 1.00 59.34 102 SER A C 1
ATOM 798 O O . SER A 1 102 ? -14.584 -1.475 -7.096 1.00 59.34 102 SER A O 1
ATOM 800 N N . GLN A 1 103 ? -12.928 -0.292 -6.180 1.00 52.44 103 GLN A N 1
ATOM 801 C CA . GLN A 1 103 ? -12.505 0.294 -7.444 1.00 52.44 103 GLN A CA 1
ATOM 802 C C . GLN A 1 103 ? -11.836 -0.745 -8.349 1.00 52.44 103 GLN A C 1
ATOM 804 O O . GLN A 1 103 ? -10.616 -0.884 -8.413 1.00 52.44 103 GLN A O 1
ATOM 809 N N . LYS A 1 104 ? -12.653 -1.334 -9.224 1.00 47.03 104 LYS A N 1
ATOM 810 C CA . LYS A 1 104 ? -12.253 -1.678 -10.593 1.00 47.03 104 LYS A CA 1
ATOM 811 C C . LYS A 1 104 ? -11.829 -0.406 -11.352 1.00 47.03 104 LYS A C 1
ATOM 813 O O . LYS A 1 104 ? -12.424 -0.062 -12.370 1.00 47.03 104 LYS A O 1
ATOM 818 N N . ARG A 1 105 ? -10.798 0.321 -10.905 1.00 48.03 105 ARG A N 1
ATOM 819 C CA . ARG A 1 105 ? -10.139 1.363 -11.710 1.00 48.03 105 ARG A CA 1
ATOM 820 C C . ARG A 1 105 ? -9.157 0.703 -12.674 1.00 48.03 105 ARG A C 1
ATOM 822 O O . ARG A 1 105 ? -7.962 0.958 -12.674 1.00 48.03 105 ARG A O 1
ATOM 829 N N . VAL A 1 106 ? -9.702 -0.140 -13.545 1.00 47.44 106 VAL A N 1
ATOM 830 C CA . VAL A 1 106 ? -9.056 -0.524 -14.799 1.00 47.44 106 VAL A CA 1
ATOM 831 C C . VAL A 1 106 ? -9.994 -0.089 -15.916 1.00 47.44 106 VAL A C 1
ATOM 833 O O . VAL A 1 106 ? -10.829 -0.867 -16.365 1.00 47.44 106 VAL A O 1
ATOM 836 N N . ARG A 1 107 ? -9.921 1.198 -16.280 1.00 41.69 107 ARG A N 1
ATOM 837 C CA . ARG A 1 107 ? -10.356 1.835 -17.547 1.00 41.69 107 ARG A CA 1
ATOM 838 C C . ARG A 1 107 ? -10.303 3.358 -17.320 1.00 41.69 107 ARG A C 1
ATOM 840 O O . ARG A 1 107 ? -10.859 3.831 -16.345 1.00 41.69 107 ARG A O 1
ATOM 847 N N . ALA A 1 108 ? -9.656 4.187 -18.128 1.00 36.34 108 ALA A N 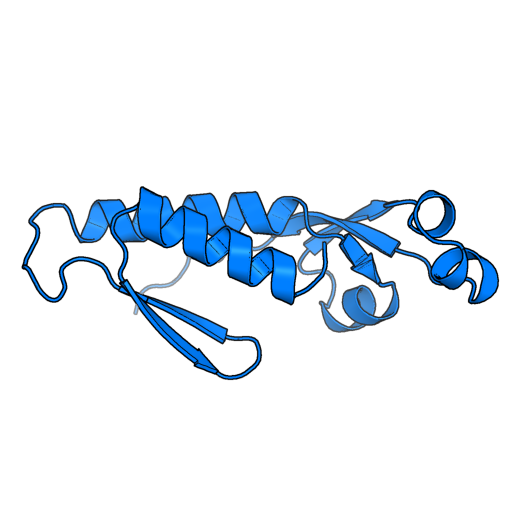1
ATOM 848 C CA . ALA A 1 108 ? -9.319 4.034 -19.527 1.00 36.34 108 ALA A CA 1
ATOM 849 C C . ALA A 1 108 ? -7.976 4.702 -19.851 1.00 36.34 108 ALA A C 1
ATOM 851 O O . ALA A 1 108 ? -7.708 5.844 -19.494 1.00 36.34 108 ALA A O 1
ATOM 852 N N . ARG A 1 109 ? -7.182 3.942 -20.597 1.00 42.88 109 ARG A N 1
ATOM 853 C CA . ARG A 1 109 ? -6.180 4.393 -21.558 1.00 42.88 109 ARG A CA 1
ATOM 854 C C . ARG A 1 109 ? -6.754 5.548 -22.397 1.00 42.88 109 ARG A C 1
ATOM 856 O O . ARG A 1 109 ? -7.811 5.364 -23.006 1.00 42.88 109 ARG A O 1
ATOM 863 N N . LYS A 1 110 ? -6.058 6.679 -22.476 1.00 33.88 110 LYS A N 1
ATOM 864 C CA . LYS A 1 110 ? -6.048 7.512 -23.679 1.00 33.88 110 LYS A CA 1
ATOM 865 C C . LYS A 1 110 ? -4.701 8.197 -23.812 1.00 33.88 110 LYS A C 1
ATOM 867 O O . LYS A 1 110 ? -4.240 8.743 -22.790 1.00 33.88 110 LYS A O 1
#

Foldseek 3Di:
DDLVVLVVVLVVLCVVLVWAWDDDDPSDTDTFFCPPHRDPCRVVSVVSSVVVSQVSLQFDKDWPVVVVVVVPQFDWAFPPCCVVDVVCVVVVITIITTRGGNDPPPDDDD